Protein AF-K9EL57-F1 (afdb_monomer)

Organism: NCBI:txid742727

Sequence (120 aa):
MKTLFFILLGSLFLLHPTFMYASATANKSKSIAETSNKKPRKPASIHLLKRDRVTRSVLMVPGYIEDNKLYVCFDKPVESEYVVVTDIESGKQVYSGTFTGSVLVISLIELSESYVVEIV

Structure (mmCIF, N/CA/C/O backbone):
data_AF-K9EL57-F1
#
_entry.id   AF-K9EL57-F1
#
loop_
_atom_site.group_PDB
_atom_site.id
_atom_site.type_symbol
_atom_site.label_atom_id
_atom_site.label_alt_id
_atom_site.label_comp_id
_atom_site.label_asym_id
_atom_site.label_entity_id
_atom_site.label_seq_id
_atom_site.pdbx_PDB_ins_code
_atom_site.Cartn_x
_atom_site.Cartn_y
_atom_site.Cartn_z
_atom_site.occupancy
_atom_site.B_iso_or_equiv
_atom_site.auth_seq_id
_atom_site.auth_comp_id
_atom_site.auth_asym_id
_atom_site.auth_atom_id
_atom_site.pdbx_PDB_model_num
ATOM 1 N N . MET A 1 1 ? -50.385 64.814 -1.030 1.00 44.50 1 MET A N 1
ATOM 2 C CA . MET A 1 1 ? -50.056 63.894 -2.147 1.00 44.50 1 MET A CA 1
ATOM 3 C C . MET A 1 1 ? -48.603 63.480 -1.956 1.00 44.50 1 MET A C 1
ATOM 5 O O . MET A 1 1 ? -47.813 64.377 -1.746 1.00 44.50 1 MET A O 1
ATOM 9 N N . LYS A 1 2 ? -48.141 62.234 -1.948 1.00 46.22 2 LYS A N 1
ATOM 10 C CA . LYS A 1 2 ? -48.699 60.910 -2.218 1.00 46.22 2 LYS A CA 1
ATOM 11 C C . LYS A 1 2 ? -47.704 59.909 -1.585 1.00 46.22 2 LYS A C 1
ATOM 13 O O . LYS A 1 2 ? -46.520 59.989 -1.871 1.00 46.22 2 LYS A O 1
ATOM 18 N N . THR A 1 3 ? -48.232 59.033 -0.735 1.00 53.91 3 THR A N 1
ATOM 19 C CA . THR A 1 3 ? -47.989 57.578 -0.713 1.00 53.91 3 THR A CA 1
ATOM 20 C C . THR A 1 3 ? -46.588 57.026 -0.378 1.00 53.91 3 THR A C 1
ATOM 22 O O . THR A 1 3 ? -45.645 57.120 -1.154 1.00 53.91 3 THR A O 1
ATOM 25 N N . LEU A 1 4 ? -46.539 56.338 0.772 1.00 51.41 4 LEU A N 1
ATOM 26 C CA . LEU A 1 4 ? -45.604 55.270 1.152 1.00 51.41 4 LEU A CA 1
ATOM 27 C C . LEU A 1 4 ? -45.522 54.164 0.093 1.00 51.41 4 LEU A C 1
ATOM 29 O O . LEU A 1 4 ? -46.558 53.808 -0.451 1.00 51.41 4 LEU A O 1
ATOM 33 N N . PHE A 1 5 ? -44.364 53.509 -0.039 1.00 50.41 5 PHE A N 1
ATOM 34 C CA . PHE A 1 5 ? -44.304 52.046 -0.157 1.00 50.41 5 PHE A CA 1
ATOM 35 C C . PHE A 1 5 ? -42.966 51.516 0.384 1.00 50.41 5 PHE A C 1
ATOM 37 O O . PHE A 1 5 ? -41.902 51.781 -0.167 1.00 50.41 5 PHE A O 1
ATOM 44 N N . PHE A 1 6 ? -43.052 50.764 1.483 1.00 54.03 6 PHE A N 1
ATOM 45 C CA . PHE A 1 6 ? -42.043 49.816 1.954 1.00 54.03 6 PHE A CA 1
ATOM 46 C C . PHE A 1 6 ? -42.316 48.468 1.284 1.00 54.03 6 PHE A C 1
ATOM 48 O O . PHE A 1 6 ? -43.433 47.972 1.412 1.00 54.03 6 PHE A O 1
ATOM 55 N N . ILE A 1 7 ? -41.324 47.856 0.630 1.00 60.25 7 ILE A N 1
ATOM 56 C CA . ILE A 1 7 ? -41.323 46.422 0.278 1.00 60.25 7 ILE A CA 1
ATOM 57 C C . ILE A 1 7 ? -39.861 45.951 0.387 1.00 60.25 7 ILE A C 1
ATOM 59 O O . ILE A 1 7 ? -39.021 46.357 -0.406 1.00 60.25 7 ILE A O 1
ATOM 63 N N . LEU A 1 8 ? -39.446 45.460 1.556 1.00 52.47 8 LEU A N 1
ATOM 64 C CA . LEU A 1 8 ? -39.414 44.056 2.000 1.00 52.47 8 LEU A CA 1
ATOM 65 C C . LEU A 1 8 ? -38.351 43.205 1.270 1.00 52.47 8 LEU A C 1
ATOM 67 O O . LEU A 1 8 ? -38.521 42.814 0.119 1.00 52.47 8 LEU A O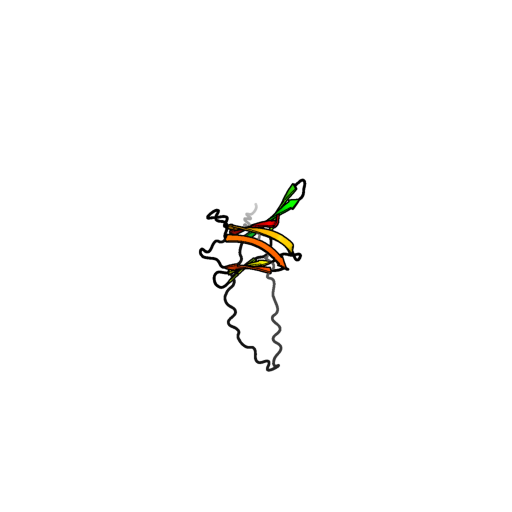 1
ATOM 71 N N . LEU A 1 9 ? -37.265 42.914 2.000 1.00 54.25 9 LEU A N 1
ATOM 72 C CA . LEU A 1 9 ? -36.235 41.916 1.695 1.00 54.25 9 LEU A CA 1
ATOM 73 C C . LEU A 1 9 ? -36.883 40.555 1.390 1.00 54.25 9 LEU A C 1
ATOM 75 O O . LEU A 1 9 ? -37.537 39.975 2.256 1.00 54.25 9 LEU A O 1
ATOM 79 N N . GLY A 1 10 ? -36.650 40.031 0.188 1.00 54.19 10 GLY A N 1
ATOM 80 C CA . GLY A 1 10 ? -37.006 38.670 -0.210 1.00 54.19 10 GLY A CA 1
ATOM 81 C C . GLY A 1 10 ? -35.746 37.855 -0.477 1.00 54.19 10 GLY A C 1
ATOM 82 O O . GLY A 1 10 ? -35.052 38.080 -1.461 1.00 54.19 10 GLY A O 1
ATOM 83 N N . SER A 1 11 ? -35.451 36.941 0.439 1.00 60.91 11 SER A N 1
ATOM 84 C CA . SER A 1 11 ? -34.344 35.982 0.461 1.00 60.91 11 SER A CA 1
ATOM 85 C C . SER A 1 11 ? -34.060 35.278 -0.873 1.00 60.91 11 SER A C 1
ATOM 87 O O . SER A 1 11 ? -34.936 34.626 -1.442 1.00 60.91 11 SER A O 1
ATOM 89 N N . LEU A 1 12 ? -32.791 35.308 -1.286 1.00 55.03 12 LEU A N 1
ATOM 90 C CA . LEU A 1 12 ? -32.208 34.434 -2.301 1.00 55.03 12 LEU A CA 1
ATOM 91 C C . LEU A 1 12 ? -32.100 33.009 -1.724 1.00 55.03 12 LEU A C 1
ATOM 93 O O . LEU A 1 12 ? -31.096 32.652 -1.109 1.00 55.03 12 LEU A O 1
ATOM 97 N N . PHE A 1 13 ? -33.158 32.206 -1.856 1.00 53.50 13 PHE A N 1
ATOM 98 C CA . PHE A 1 13 ? -33.114 30.787 -1.495 1.00 53.50 13 PHE A CA 1
ATOM 99 C C . PHE A 1 13 ? -32.389 29.996 -2.588 1.00 53.50 13 PHE A C 1
ATOM 101 O O . PHE A 1 13 ? -32.870 29.848 -3.710 1.00 53.50 13 PHE A O 1
ATOM 108 N N . LEU A 1 14 ? -31.209 29.495 -2.227 1.00 52.78 14 LEU A N 1
ATOM 109 C CA . LEU A 1 14 ? -30.400 28.552 -2.989 1.00 52.78 14 LEU A CA 1
ATOM 110 C C . LEU A 1 14 ? -31.151 27.216 -3.101 1.00 52.78 14 LEU A C 1
ATOM 112 O O . LEU A 1 14 ? -31.259 26.470 -2.127 1.00 52.78 14 LEU A O 1
ATOM 116 N N . LEU A 1 15 ? -31.666 26.906 -4.289 1.00 55.91 15 LEU A N 1
ATOM 117 C CA . LEU A 1 15 ? -32.177 25.575 -4.614 1.00 55.91 15 LEU A CA 1
ATOM 118 C C . LEU A 1 15 ? -30.990 24.605 -4.719 1.00 55.91 15 LEU A C 1
ATOM 120 O O . LEU A 1 15 ? -30.256 24.611 -5.704 1.00 55.91 15 LEU A O 1
ATOM 124 N N . HIS A 1 16 ? -30.794 23.773 -3.695 1.00 57.62 16 HIS A N 1
ATOM 125 C CA . HIS A 1 16 ? -29.968 22.570 -3.808 1.00 57.62 16 HIS A CA 1
ATOM 126 C C . HIS A 1 16 ? -30.687 21.544 -4.701 1.00 57.62 16 HIS A C 1
ATOM 128 O O . HIS A 1 16 ? -31.870 21.282 -4.469 1.00 57.62 16 HIS A O 1
ATOM 134 N N . PRO A 1 17 ? -30.010 20.902 -5.670 1.00 57.50 17 PRO A N 1
ATOM 135 C CA . PRO A 1 17 ? -30.567 19.739 -6.341 1.00 57.50 17 PRO A CA 1
ATOM 136 C C . PRO A 1 17 ? -30.493 18.530 -5.400 1.00 57.50 17 PRO A C 1
ATOM 138 O O . PRO A 1 17 ? -29.417 18.014 -5.096 1.00 57.50 17 PRO A O 1
ATOM 141 N N . THR A 1 18 ? -31.643 18.061 -4.924 1.00 58.50 18 THR A N 1
ATOM 142 C CA . THR A 1 18 ? -31.766 16.755 -4.276 1.00 58.50 18 THR A CA 1
ATOM 14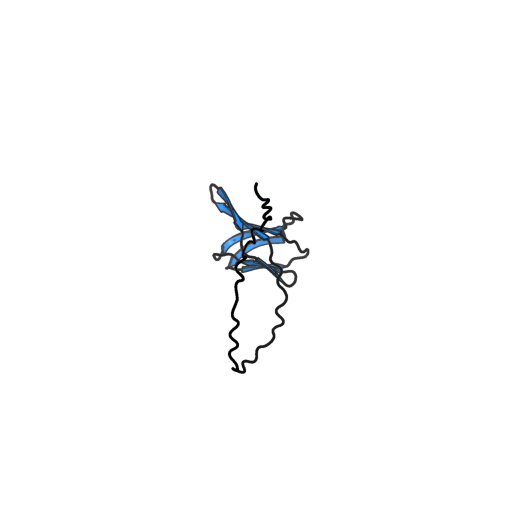3 C C . THR A 1 18 ? -31.650 15.662 -5.336 1.00 58.50 18 THR A C 1
ATOM 145 O O . THR A 1 18 ? -32.547 15.461 -6.153 1.00 58.50 18 THR A O 1
ATOM 148 N N . PHE A 1 19 ? -30.532 14.935 -5.329 1.00 55.38 19 PHE A N 1
ATOM 149 C CA . PHE A 1 19 ? -30.403 13.686 -6.074 1.00 55.38 19 PHE A CA 1
ATOM 150 C C . PHE A 1 19 ? -31.362 12.649 -5.473 1.00 55.38 19 PHE A C 1
ATOM 152 O O . PHE A 1 19 ? -31.109 12.097 -4.404 1.00 55.38 19 PHE A O 1
ATOM 159 N N . MET A 1 20 ? -32.477 12.387 -6.152 1.00 45.59 20 MET A N 1
ATOM 160 C CA . MET A 1 20 ? -33.352 11.257 -5.843 1.00 45.59 20 MET A CA 1
ATOM 161 C C . MET A 1 20 ? -32.738 9.990 -6.447 1.00 45.59 20 MET A C 1
ATOM 163 O O . MET A 1 20 ? -32.794 9.789 -7.659 1.00 45.59 20 MET A O 1
ATOM 167 N N . TYR A 1 21 ? -32.138 9.133 -5.618 1.00 49.28 21 TYR A N 1
ATOM 168 C CA . TYR A 1 21 ? -31.763 7.782 -6.036 1.00 49.28 21 TYR A CA 1
ATOM 169 C C . TYR A 1 21 ? -32.994 6.882 -5.895 1.00 49.28 21 TYR A C 1
ATOM 171 O O . TYR A 1 21 ? -33.421 6.564 -4.786 1.00 49.28 21 TYR A O 1
ATOM 179 N N . ALA A 1 22 ? -33.607 6.511 -7.018 1.00 50.16 22 ALA A N 1
ATOM 180 C CA . ALA A 1 22 ? -34.703 5.551 -7.035 1.00 50.16 22 ALA A CA 1
ATOM 181 C C . ALA A 1 22 ? -34.153 4.146 -6.733 1.00 50.16 22 ALA A C 1
ATOM 183 O O . ALA A 1 22 ? -33.395 3.590 -7.527 1.00 50.16 22 ALA A O 1
ATOM 184 N N . SER A 1 23 ? -34.529 3.555 -5.597 1.00 56.06 23 SER A N 1
ATOM 185 C CA . SER A 1 23 ? -34.298 2.133 -5.339 1.00 56.06 23 SER A CA 1
ATOM 186 C C . SER A 1 23 ? -35.424 1.315 -5.976 1.00 56.06 23 SER A C 1
ATOM 188 O O . SER A 1 23 ? -36.570 1.318 -5.529 1.00 56.06 23 SER A O 1
ATOM 190 N N . ALA A 1 24 ? -35.108 0.608 -7.060 1.00 49.19 24 ALA A N 1
ATOM 191 C C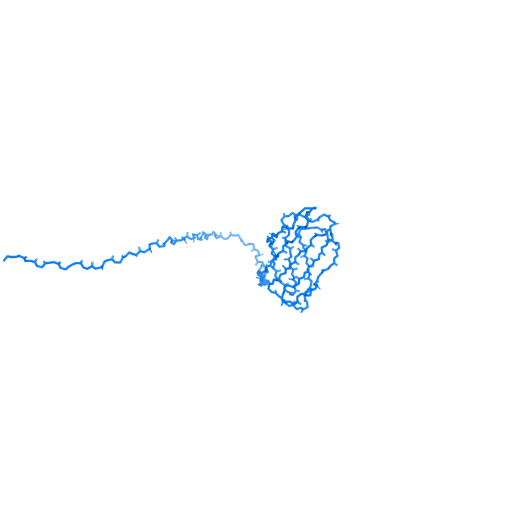A . ALA A 1 24 ? -36.011 -0.384 -7.627 1.00 49.19 24 ALA A CA 1
ATOM 192 C C . ALA A 1 24 ? -35.879 -1.698 -6.841 1.00 49.19 24 ALA A C 1
ATOM 194 O O . ALA A 1 24 ? -34.910 -2.442 -6.989 1.00 49.19 24 ALA A O 1
ATOM 195 N N . THR A 1 25 ? -36.873 -1.985 -6.002 1.00 50.97 25 THR A N 1
ATOM 196 C CA . THR A 1 25 ? -37.098 -3.313 -5.424 1.00 50.97 25 THR A CA 1
ATOM 197 C C . THR A 1 25 ? -37.622 -4.242 -6.516 1.00 50.97 25 THR A C 1
ATOM 199 O O . THR A 1 25 ? -38.760 -4.097 -6.959 1.00 50.97 25 THR A O 1
ATOM 202 N N . ALA A 1 26 ? -36.821 -5.226 -6.924 1.00 44.88 26 ALA A N 1
ATOM 203 C CA . ALA A 1 26 ? -37.295 -6.383 -7.678 1.00 44.88 26 ALA A CA 1
ATOM 204 C C . ALA A 1 26 ? -37.271 -7.620 -6.769 1.00 44.88 26 ALA A C 1
ATOM 206 O O . ALA A 1 26 ? -36.233 -8.031 -6.252 1.00 44.88 26 ALA A O 1
ATOM 207 N N . ASN A 1 27 ? -38.455 -8.185 -6.545 1.00 46.00 27 ASN A N 1
ATOM 208 C CA . ASN A 1 27 ? -38.680 -9.348 -5.700 1.00 46.00 27 ASN A CA 1
ATOM 209 C C . ASN A 1 27 ? -38.140 -10.649 -6.322 1.00 46.00 27 ASN A C 1
ATOM 211 O O . ASN A 1 27 ? -38.397 -10.947 -7.483 1.00 46.00 27 ASN A O 1
ATOM 215 N N . LYS A 1 28 ? -37.551 -11.474 -5.446 1.00 46.16 28 LYS A N 1
ATOM 216 C CA . LYS A 1 28 ? -37.443 -12.945 -5.494 1.00 46.16 28 LYS A CA 1
ATOM 217 C C . LYS A 1 28 ? -36.657 -13.577 -6.653 1.00 46.16 28 LYS A C 1
ATOM 219 O O . LYS A 1 28 ? -37.216 -14.141 -7.584 1.00 46.16 28 LYS A O 1
ATOM 224 N N . SER A 1 29 ? -35.365 -13.753 -6.400 1.00 36.66 29 SER A N 1
ATOM 225 C CA . SER A 1 29 ? -34.744 -15.074 -6.517 1.00 36.66 29 SER A CA 1
ATOM 226 C C . SER A 1 29 ? -34.155 -15.416 -5.152 1.00 36.66 29 SER A C 1
ATOM 228 O O . SER A 1 29 ? -33.428 -14.612 -4.570 1.00 36.66 29 SER A O 1
ATOM 230 N N . LYS A 1 30 ? -34.530 -16.570 -4.596 1.00 46.06 30 LYS A N 1
ATOM 231 C CA . LYS A 1 30 ? -33.995 -17.103 -3.339 1.00 46.06 30 LYS A CA 1
ATOM 232 C C . LYS A 1 30 ? -32.558 -17.567 -3.597 1.00 46.06 30 LYS A C 1
ATOM 234 O O . LYS A 1 30 ? -32.298 -18.759 -3.684 1.00 46.06 30 LYS A O 1
ATOM 239 N N . SER A 1 31 ? -31.641 -16.621 -3.763 1.00 41.56 31 SER A N 1
ATOM 240 C CA . SER A 1 31 ? -30.223 -16.881 -3.566 1.00 41.56 31 SER A CA 1
ATOM 241 C C . SER A 1 31 ? -29.985 -16.820 -2.068 1.00 41.56 31 SER A C 1
ATOM 243 O O . SER A 1 31 ? -30.441 -15.889 -1.402 1.00 41.56 31 SER A O 1
ATOM 245 N N . ILE A 1 32 ? -29.340 -17.845 -1.528 1.00 45.25 32 ILE A N 1
ATOM 246 C CA . ILE A 1 32 ? -28.826 -17.859 -0.165 1.00 45.25 32 ILE A CA 1
ATOM 247 C C . ILE A 1 32 ? -27.767 -16.756 -0.128 1.00 45.25 32 ILE A C 1
ATOM 249 O O . ILE A 1 32 ? -26.597 -16.980 -0.415 1.00 45.25 32 ILE A O 1
ATOM 253 N N . ALA A 1 33 ? -28.204 -15.524 0.122 1.00 44.50 33 ALA A N 1
ATOM 254 C CA . ALA A 1 33 ? -27.322 -14.444 0.488 1.00 44.50 33 ALA A CA 1
ATOM 255 C C . ALA A 1 33 ? -26.843 -14.805 1.886 1.00 44.50 33 ALA A C 1
ATOM 257 O O . ALA A 1 33 ? -27.499 -14.497 2.881 1.00 44.50 33 ALA A O 1
ATOM 258 N N . GLU A 1 34 ? -25.727 -15.529 1.946 1.00 44.69 34 GLU A N 1
ATOM 259 C CA . GLU A 1 34 ? -24.839 -15.442 3.086 1.00 44.69 34 GLU A CA 1
ATOM 260 C C . GLU A 1 34 ? -24.702 -13.952 3.380 1.00 44.69 34 GLU A C 1
ATOM 262 O O . GLU A 1 34 ? -24.073 -1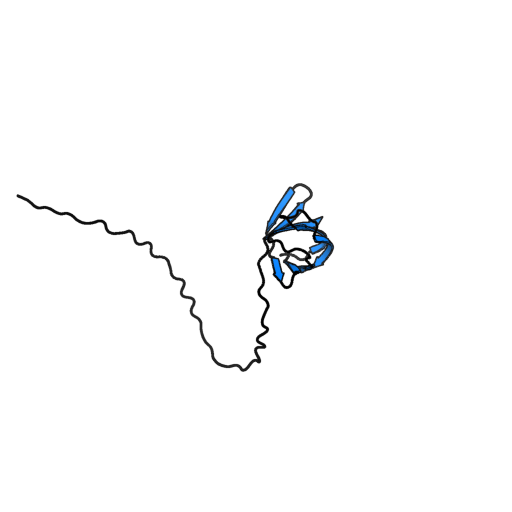3.196 2.635 1.00 44.69 34 GLU A O 1
ATOM 267 N N . THR A 1 35 ? -25.349 -13.503 4.450 1.00 47.09 35 THR A N 1
ATOM 268 C CA . THR A 1 35 ? -24.999 -12.263 5.119 1.00 47.09 35 THR A CA 1
ATOM 269 C C . THR A 1 35 ? -23.614 -12.500 5.701 1.00 47.09 35 THR A C 1
ATOM 271 O O . THR A 1 35 ? -23.442 -12.721 6.897 1.00 47.09 35 THR A O 1
ATOM 274 N N . SER A 1 36 ? -22.612 -12.538 4.821 1.00 52.91 36 SER A N 1
ATOM 275 C CA . SER A 1 36 ? -21.235 -12.267 5.161 1.00 52.91 36 SER A CA 1
ATOM 276 C C . SER A 1 36 ? -21.301 -10.903 5.825 1.00 52.91 36 SER A C 1
ATOM 278 O O . SER A 1 36 ? -21.517 -9.889 5.159 1.00 52.91 36 SER A O 1
ATOM 280 N N . ASN A 1 37 ? -21.239 -10.893 7.156 1.00 60.56 37 ASN A N 1
ATOM 281 C CA . ASN A 1 37 ? -20.970 -9.696 7.933 1.00 60.56 37 ASN A CA 1
ATOM 282 C C . ASN A 1 37 ? -19.583 -9.220 7.490 1.00 60.56 37 ASN A C 1
ATOM 284 O O . ASN A 1 37 ? -18.577 -9.555 8.112 1.00 60.56 37 ASN A O 1
ATOM 288 N N . LYS A 1 38 ? -19.514 -8.539 6.338 1.00 65.94 38 LYS A N 1
ATOM 289 C CA . LYS A 1 38 ? -18.280 -7.966 5.817 1.00 65.94 38 LYS A CA 1
ATOM 290 C C . LYS A 1 38 ? -17.814 -6.986 6.871 1.00 65.94 38 LYS A C 1
ATOM 292 O O . LYS A 1 38 ? -18.558 -6.078 7.248 1.00 65.94 38 LYS A O 1
ATOM 297 N N . LYS A 1 39 ? -16.615 -7.219 7.390 1.00 77.62 39 LYS A N 1
ATOM 298 C CA . LYS A 1 39 ? -16.061 -6.355 8.418 1.00 77.62 39 LYS A CA 1
ATOM 299 C C . LYS A 1 39 ? -15.933 -4.933 7.865 1.00 77.62 39 LYS A C 1
ATOM 301 O O . LYS A 1 39 ? -15.688 -4.756 6.667 1.00 77.62 39 LYS A O 1
ATOM 306 N N . PRO A 1 40 ? -16.145 -3.913 8.708 1.00 81.38 40 PRO A N 1
ATOM 307 C CA . PRO A 1 40 ? -16.012 -2.534 8.276 1.00 81.38 40 PRO A CA 1
ATOM 308 C C . PRO A 1 40 ? -14.568 -2.273 7.837 1.00 81.38 40 PRO A C 1
ATOM 310 O O . PRO A 1 40 ? -13.621 -2.595 8.553 1.00 81.38 40 PRO A O 1
ATOM 313 N N . ARG A 1 41 ? -14.412 -1.682 6.651 1.00 90.25 41 ARG A N 1
ATOM 314 C CA . ARG A 1 41 ? -13.121 -1.253 6.103 1.00 90.25 41 ARG A CA 1
ATOM 315 C C . ARG A 1 41 ? -12.932 0.228 6.382 1.00 90.25 41 ARG A C 1
ATOM 317 O O . ARG A 1 41 ? -13.823 1.017 6.067 1.00 90.25 41 ARG A O 1
ATOM 324 N N . LYS A 1 42 ? -11.779 0.609 6.933 1.00 89.62 42 LYS A N 1
ATOM 325 C CA . LYS A 1 42 ? -11.409 2.021 7.101 1.00 89.62 42 LYS A CA 1
ATOM 326 C C . LYS A 1 42 ? -10.562 2.454 5.899 1.00 89.62 42 LYS A C 1
ATOM 328 O O . LYS A 1 42 ? -9.577 1.774 5.623 1.00 89.62 42 LYS A O 1
ATOM 333 N N . PRO A 1 43 ? -10.907 3.528 5.168 1.00 89.56 43 PRO A N 1
ATOM 334 C CA . PRO A 1 43 ? -10.036 4.037 4.111 1.00 89.56 43 PRO A CA 1
ATOM 335 C C . PRO A 1 43 ? -8.690 4.480 4.701 1.00 89.56 43 PRO A C 1
ATOM 337 O O . PRO A 1 43 ? -8.655 5.024 5.804 1.00 89.56 43 PRO A O 1
ATOM 340 N N . ALA A 1 44 ? -7.602 4.242 3.970 1.00 87.56 44 ALA A N 1
ATOM 341 C CA . ALA A 1 44 ? -6.259 4.690 4.333 1.00 87.56 44 ALA A CA 1
ATOM 342 C C . ALA A 1 44 ? -5.745 5.679 3.284 1.00 87.56 44 ALA A C 1
ATOM 344 O O . ALA A 1 44 ? -5.928 5.457 2.084 1.00 87.56 44 ALA A O 1
ATOM 345 N N . SER A 1 45 ? -5.098 6.760 3.723 1.00 90.06 45 SER A N 1
ATOM 346 C CA . SER A 1 45 ? -4.431 7.683 2.803 1.00 90.06 45 SER A CA 1
ATOM 347 C C . SER A 1 45 ? -3.082 7.098 2.406 1.00 90.06 45 SER A C 1
ATOM 349 O O . SER A 1 45 ? -2.212 6.919 3.257 1.00 90.06 45 SER A O 1
ATOM 351 N N . ILE A 1 46 ? -2.893 6.773 1.127 1.00 91.62 46 ILE A N 1
ATOM 352 C CA . ILE A 1 46 ? -1.646 6.170 0.656 1.00 91.62 46 ILE A CA 1
ATOM 353 C C . ILE A 1 46 ? -1.008 7.041 -0.414 1.00 91.62 46 ILE A C 1
ATOM 355 O O . ILE A 1 46 ? -1.561 7.238 -1.497 1.00 91.62 46 ILE A O 1
ATOM 359 N N . HIS A 1 47 ? 0.191 7.524 -0.108 1.00 89.38 47 HIS A N 1
ATOM 360 C CA . HIS A 1 47 ? 1.014 8.316 -1.008 1.00 89.38 47 HIS A CA 1
ATOM 361 C C . HIS A 1 47 ? 2.029 7.406 -1.698 1.00 89.38 47 HIS A C 1
ATOM 363 O O . HIS A 1 47 ? 3.018 6.996 -1.094 1.00 89.38 47 HIS A O 1
ATOM 369 N N . LEU A 1 48 ? 1.796 7.095 -2.969 1.00 87.75 48 LEU A N 1
ATOM 370 C CA . LEU A 1 48 ? 2.741 6.384 -3.815 1.00 87.75 48 LEU A CA 1
ATOM 371 C C . LEU A 1 48 ? 3.799 7.349 -4.348 1.00 87.75 48 LEU A C 1
ATOM 373 O O . LEU A 1 48 ? 3.509 8.306 -5.068 1.00 87.75 48 LEU A O 1
ATOM 377 N N . LEU A 1 49 ? 5.043 7.047 -4.025 1.00 86.75 49 LEU A N 1
ATOM 378 C CA . LEU A 1 49 ? 6.231 7.675 -4.552 1.00 86.75 49 LEU A CA 1
ATOM 379 C C . LEU A 1 49 ? 6.778 6.800 -5.664 1.00 86.75 49 LEU A C 1
ATOM 381 O O . LEU A 1 49 ? 7.380 5.754 -5.418 1.00 86.75 49 LEU A O 1
ATOM 385 N N . LYS A 1 50 ? 6.593 7.262 -6.896 1.00 77.06 50 LYS A N 1
ATOM 386 C CA . LYS A 1 50 ? 7.269 6.668 -8.040 1.00 77.06 50 LYS A CA 1
ATOM 387 C C . LYS A 1 50 ? 8.524 7.479 -8.321 1.00 77.06 50 LYS A C 1
ATOM 389 O O . LYS A 1 50 ? 8.433 8.663 -8.671 1.00 77.06 50 LYS A O 1
ATOM 394 N N . ARG A 1 51 ? 9.690 6.859 -8.130 1.00 69.19 51 ARG A N 1
ATOM 395 C CA . ARG A 1 51 ? 10.961 7.426 -8.577 1.00 69.19 51 ARG A CA 1
ATOM 396 C C . ARG A 1 51 ? 11.108 7.091 -10.057 1.00 69.19 51 ARG A C 1
ATOM 398 O O . ARG A 1 51 ? 11.323 5.941 -10.411 1.00 69.19 51 ARG A O 1
ATOM 405 N N . ASP A 1 52 ? 10.981 8.095 -10.915 1.00 66.00 52 ASP A N 1
ATOM 406 C CA . ASP A 1 52 ? 11.500 7.994 -12.276 1.00 66.00 52 ASP A CA 1
ATOM 407 C C . ASP A 1 52 ? 12.917 8.587 -12.311 1.00 66.00 52 ASP A C 1
ATOM 409 O O . ASP A 1 52 ? 13.301 9.326 -11.399 1.00 66.00 52 ASP A O 1
ATOM 413 N N . ARG A 1 53 ? 13.714 8.292 -13.346 1.00 58.16 53 ARG A N 1
ATOM 414 C CA . ARG A 1 53 ? 15.148 8.676 -13.411 1.00 58.16 53 ARG A CA 1
ATOM 415 C C . ARG A 1 53 ? 15.423 10.183 -13.232 1.00 58.16 53 ARG A C 1
ATOM 417 O O . ARG A 1 53 ? 16.570 10.560 -13.011 1.00 58.16 53 ARG A O 1
ATOM 424 N N . VAL A 1 54 ? 14.397 11.032 -13.342 1.00 58.47 54 VAL A N 1
ATOM 425 C CA . VAL A 1 54 ? 14.495 12.503 -13.316 1.00 58.47 54 VAL A CA 1
ATOM 426 C C . VAL A 1 54 ? 13.518 13.160 -12.323 1.00 58.47 54 VAL A C 1
ATOM 428 O O . VAL A 1 54 ? 13.787 14.261 -11.848 1.00 58.47 54 VAL A O 1
ATOM 431 N N . THR A 1 55 ? 12.402 12.516 -11.961 1.00 57.69 55 THR A N 1
ATOM 432 C CA . THR A 1 55 ? 11.319 13.138 -11.177 1.00 57.69 55 THR A CA 1
ATOM 433 C C . THR A 1 55 ? 10.745 12.194 -10.120 1.00 57.69 55 THR A C 1
ATOM 435 O O . THR A 1 55 ? 10.511 11.011 -10.363 1.00 57.69 55 THR A O 1
ATOM 438 N N . ARG A 1 56 ? 10.476 12.738 -8.924 1.00 64.19 56 ARG A N 1
ATOM 439 C CA . ARG A 1 56 ? 9.681 12.078 -7.877 1.00 64.19 56 ARG A CA 1
ATOM 440 C C . ARG A 1 56 ? 8.252 12.590 -7.995 1.00 64.19 56 ARG A C 1
ATOM 442 O O . ARG A 1 56 ? 7.999 13.760 -7.723 1.00 64.19 56 ARG A O 1
ATOM 449 N N . SER A 1 57 ? 7.339 11.728 -8.427 1.00 69.31 57 SER A N 1
ATOM 450 C CA . SER A 1 57 ? 5.908 12.045 -8.446 1.00 69.31 57 SER A CA 1
ATOM 451 C C . SER A 1 57 ? 5.228 11.443 -7.221 1.00 69.31 57 SER A C 1
ATOM 453 O O . SER A 1 57 ? 5.598 10.354 -6.776 1.00 69.31 57 SER A O 1
ATOM 455 N N . VAL A 1 58 ? 4.266 12.179 -6.662 1.00 78.38 58 VAL A N 1
ATOM 456 C CA . VAL A 1 58 ? 3.396 11.701 -5.584 1.00 78.38 58 VAL A CA 1
ATOM 457 C C . VAL A 1 58 ? 2.031 11.434 -6.198 1.00 78.38 58 VAL A C 1
ATOM 459 O O . VAL A 1 58 ? 1.386 12.354 -6.698 1.00 78.38 58 VAL A O 1
ATOM 462 N N . LEU A 1 59 ? 1.606 10.177 -6.176 1.00 84.00 59 LEU A N 1
ATOM 463 C CA . LEU A 1 59 ? 0.289 9.740 -6.624 1.00 84.00 59 LEU A CA 1
ATOM 464 C C . LEU A 1 59 ? -0.471 9.198 -5.416 1.00 84.00 59 LEU A C 1
ATOM 466 O O . LEU A 1 59 ? 0.110 8.500 -4.593 1.00 84.00 59 LEU A O 1
ATOM 470 N N . MET A 1 60 ? -1.759 9.505 -5.287 1.00 87.12 60 MET A N 1
ATOM 471 C CA . MET A 1 60 ? -2.588 8.801 -4.309 1.00 87.12 60 MET A CA 1
ATOM 472 C C . MET A 1 60 ? -3.020 7.466 -4.898 1.00 87.12 60 MET A C 1
ATOM 474 O O . MET A 1 60 ? -3.540 7.436 -6.012 1.00 87.12 60 MET A O 1
ATOM 478 N N . VAL A 1 61 ? -2.823 6.386 -4.146 1.00 89.38 61 VAL A N 1
ATOM 479 C CA . VAL A 1 61 ? -3.316 5.056 -4.519 1.00 89.38 61 VAL A CA 1
ATOM 480 C C . VAL A 1 61 ? -4.415 4.607 -3.560 1.00 89.38 61 VAL A C 1
ATOM 482 O O . VAL A 1 61 ? -4.368 4.941 -2.373 1.00 89.38 61 VAL A O 1
ATOM 485 N N . PRO A 1 62 ? -5.428 3.874 -4.048 1.00 91.25 62 PRO A N 1
ATOM 486 C CA . PRO A 1 62 ? -6.485 3.373 -3.190 1.00 91.25 62 PRO A CA 1
ATOM 487 C C . PRO A 1 62 ? -5.937 2.381 -2.159 1.00 91.25 62 PRO A C 1
ATOM 489 O O . PRO A 1 62 ? -5.094 1.535 -2.453 1.00 91.25 62 PRO A O 1
ATOM 492 N N . GLY A 1 63 ? -6.469 2.442 -0.943 1.00 93.44 63 GLY A N 1
ATOM 493 C CA . GLY A 1 63 ? -6.158 1.467 0.088 1.00 93.44 63 GLY A CA 1
ATOM 494 C C . GLY A 1 63 ? -7.077 1.556 1.292 1.00 93.44 63 GLY A C 1
ATOM 495 O O . GLY A 1 63 ? -7.827 2.519 1.473 1.00 93.44 63 GLY A O 1
ATOM 496 N N . TYR A 1 64 ? -7.060 0.503 2.097 1.00 94.75 64 TYR A N 1
ATOM 497 C CA . TYR A 1 64 ? -7.901 0.397 3.281 1.00 94.75 64 TYR A CA 1
ATOM 498 C C . TYR A 1 64 ? -7.258 -0.481 4.348 1.00 94.75 64 TYR A C 1
ATOM 500 O O . TYR A 1 64 ? -6.370 -1.284 4.069 1.00 94.75 64 TYR A O 1
ATOM 508 N N . ILE A 1 65 ? -7.748 -0.336 5.573 1.00 95.12 65 ILE A N 1
ATOM 509 C CA . ILE A 1 65 ? -7.401 -1.177 6.710 1.00 95.12 65 ILE A CA 1
ATOM 510 C C . ILE A 1 65 ? -8.587 -2.084 7.038 1.00 95.12 65 ILE A C 1
ATOM 512 O O . ILE A 1 65 ? -9.724 -1.622 7.172 1.00 95.12 65 ILE A O 1
ATOM 516 N N . GLU A 1 66 ? -8.304 -3.376 7.181 1.00 94.50 66 GLU A N 1
ATOM 517 C CA . GLU A 1 66 ? -9.239 -4.408 7.639 1.00 94.50 66 GLU A CA 1
ATOM 518 C C . GLU A 1 66 ? -8.461 -5.419 8.496 1.00 94.50 66 GLU A C 1
ATOM 520 O O . GLU A 1 66 ? -7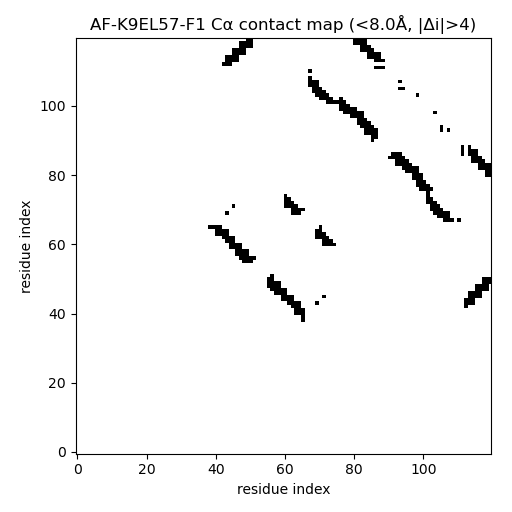.431 -5.925 8.059 1.00 94.50 66 GLU A O 1
ATOM 525 N N . ASP A 1 67 ? -8.922 -5.704 9.719 1.00 92.69 67 ASP A N 1
ATOM 526 C CA . ASP A 1 67 ? -8.295 -6.673 10.641 1.00 92.69 67 ASP A CA 1
ATOM 527 C C . ASP A 1 67 ? -6.785 -6.472 10.869 1.00 92.69 67 ASP A C 1
ATOM 529 O O . ASP A 1 67 ? -5.991 -7.404 10.720 1.00 92.69 67 ASP A O 1
ATOM 533 N N . ASN A 1 68 ? -6.375 -5.248 11.206 1.00 94.06 68 ASN A N 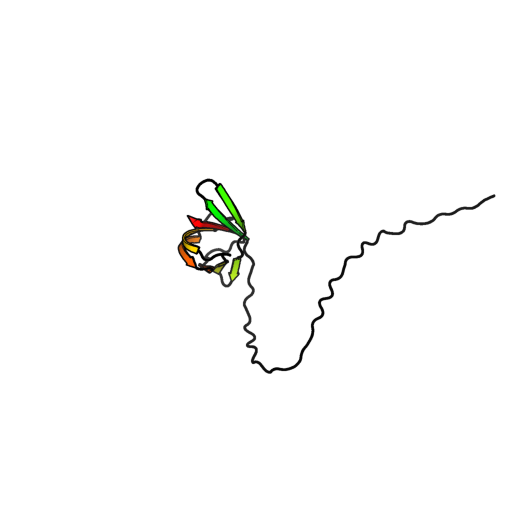1
ATOM 534 C CA . ASN A 1 68 ? -4.966 -4.879 11.386 1.00 94.06 68 ASN A CA 1
ATOM 535 C C . ASN A 1 68 ? -4.094 -5.184 10.162 1.00 94.06 68 ASN A C 1
ATOM 537 O O . ASN A 1 68 ? -2.892 -5.399 10.287 1.00 94.06 68 ASN A O 1
ATOM 541 N N . LYS A 1 69 ? -4.682 -5.208 8.967 1.00 96.06 69 LYS A N 1
ATOM 542 C CA . LYS A 1 69 ? -3.940 -5.325 7.718 1.00 96.06 69 LYS A CA 1
ATOM 543 C C . LYS A 1 69 ? -4.184 -4.102 6.865 1.00 96.06 69 LYS A C 1
ATOM 545 O O . LYS A 1 69 ? -5.331 -3.707 6.672 1.00 96.06 69 LYS A O 1
ATOM 550 N N . LEU A 1 70 ? -3.103 -3.538 6.346 1.00 96.75 70 LEU A N 1
ATOM 551 C CA . LEU A 1 70 ? -3.144 -2.537 5.294 1.00 96.75 70 LEU A CA 1
ATOM 552 C C . LEU A 1 70 ? -3.233 -3.245 3.945 1.00 96.75 70 LEU A C 1
ATOM 554 O O . LEU A 1 70 ? -2.398 -4.095 3.638 1.00 96.75 70 LEU A O 1
ATOM 558 N N . TYR A 1 71 ? -4.220 -2.863 3.147 1.00 96.81 71 TYR A N 1
ATOM 559 C CA . TYR A 1 71 ? -4.377 -3.267 1.758 1.00 96.81 71 TYR A CA 1
ATOM 560 C C . TYR A 1 71 ? -4.031 -2.071 0.879 1.00 96.81 71 TYR A C 1
ATOM 562 O O . TYR A 1 71 ? -4.747 -1.069 0.890 1.00 96.81 71 TYR A O 1
ATOM 570 N N . VAL A 1 72 ? -2.938 -2.179 0.128 1.00 96.31 72 VAL A N 1
ATOM 571 C CA . VAL A 1 72 ? -2.520 -1.191 -0.872 1.00 96.31 72 VAL A CA 1
ATOM 572 C C . VAL A 1 72 ? -2.943 -1.700 -2.242 1.00 96.31 72 VAL A C 1
ATOM 574 O O . VAL A 1 72 ? -2.475 -2.754 -2.671 1.00 96.31 72 VAL A O 1
ATOM 577 N N . CYS A 1 73 ? -3.824 -0.975 -2.923 1.00 94.88 73 CYS A N 1
ATOM 578 C CA . CYS A 1 73 ? -4.339 -1.347 -4.234 1.00 94.88 73 CYS A CA 1
ATOM 579 C C . CYS A 1 73 ? -3.640 -0.511 -5.311 1.00 94.88 73 CYS A C 1
ATOM 581 O O . CYS A 1 73 ? -3.822 0.701 -5.381 1.00 94.88 73 CYS A O 1
ATOM 583 N N . PHE A 1 74 ? -2.848 -1.157 -6.162 1.00 91.75 74 PHE A N 1
ATOM 584 C CA . PHE A 1 74 ? -2.165 -0.499 -7.270 1.00 91.75 74 PHE A CA 1
ATOM 585 C C . PHE A 1 74 ? -3.042 -0.506 -8.525 1.00 91.75 74 PHE A C 1
ATOM 587 O O . PHE A 1 74 ? -3.566 -1.551 -8.914 1.00 91.75 74 PHE A O 1
ATOM 594 N N . ASP A 1 75 ? -3.152 0.644 -9.195 1.00 89.06 75 ASP A N 1
ATOM 595 C CA . ASP A 1 75 ? -3.926 0.782 -10.440 1.00 89.06 75 ASP A CA 1
ATOM 596 C C . ASP A 1 75 ? -3.390 -0.109 -11.570 1.00 89.06 75 ASP A C 1
ATOM 598 O O . ASP A 1 75 ? -4.141 -0.583 -12.424 1.00 89.06 75 ASP A O 1
ATOM 602 N N . LYS A 1 76 ? -2.073 -0.338 -11.577 1.00 90.56 76 LYS A N 1
ATOM 603 C CA . LYS A 1 76 ? -1.389 -1.292 -12.451 1.00 90.56 76 LYS A CA 1
ATOM 604 C C . LYS A 1 76 ? -0.636 -2.301 -11.585 1.00 90.56 76 LYS A C 1
ATOM 606 O O . LYS A 1 76 ? -0.080 -1.888 -10.568 1.00 90.56 76 LYS A O 1
ATOM 611 N N . PRO A 1 77 ? -0.597 -3.591 -11.964 1.00 92.88 77 PRO A N 1
ATOM 612 C CA . PRO A 1 77 ? 0.214 -4.571 -11.255 1.00 92.88 77 PRO A CA 1
ATOM 613 C C . PRO A 1 77 ? 1.676 -4.120 -11.162 1.00 92.88 77 PRO A C 1
ATOM 615 O O . PRO A 1 77 ? 2.233 -3.624 -12.138 1.00 92.88 77 PRO A O 1
ATOM 618 N N . VAL A 1 78 ? 2.278 -4.308 -9.991 1.00 92.62 78 VAL A N 1
ATOM 619 C CA . VAL A 1 78 ? 3.715 -4.125 -9.763 1.00 92.62 78 VAL A CA 1
ATOM 620 C C . VAL A 1 78 ? 4.451 -5.355 -10.296 1.00 92.62 78 VAL A C 1
ATOM 622 O O . VAL A 1 78 ? 4.038 -6.485 -10.016 1.00 92.62 78 VAL A O 1
ATOM 625 N N . GLU A 1 79 ? 5.529 -5.147 -11.053 1.00 94.19 79 GLU A N 1
ATOM 626 C CA . GLU A 1 79 ? 6.274 -6.204 -11.751 1.00 94.19 79 GLU A CA 1
ATOM 627 C C . GLU A 1 79 ? 7.637 -6.466 -11.095 1.00 94.19 79 GLU A C 1
ATOM 629 O O . GLU A 1 79 ? 8.663 -5.964 -11.538 1.00 94.19 79 GLU A O 1
ATOM 634 N N . SER A 1 80 ? 7.660 -7.298 -10.047 1.00 94.00 80 SER A N 1
ATOM 635 C CA . SER A 1 80 ? 8.894 -7.707 -9.352 1.00 94.00 80 SER A CA 1
ATOM 636 C C . SER A 1 80 ? 9.785 -6.532 -8.915 1.00 94.00 80 SER A C 1
ATOM 638 O O . SER A 1 80 ? 11.011 -6.587 -9.032 1.00 94.00 80 SER A O 1
ATOM 640 N N . GLU A 1 81 ? 9.172 -5.482 -8.374 1.00 92.81 81 GLU A N 1
ATOM 641 C CA . GLU A 1 81 ? 9.871 -4.283 -7.904 1.00 92.81 81 GLU A CA 1
ATOM 642 C C . GLU A 1 81 ? 10.075 -4.334 -6.386 1.00 92.81 81 GLU A C 1
ATOM 644 O O . GLU A 1 81 ? 9.353 -5.028 -5.658 1.00 92.81 81 GLU A O 1
ATOM 649 N N . TYR A 1 82 ? 11.081 -3.607 -5.897 1.00 94.19 82 TYR A N 1
ATOM 650 C CA . TYR A 1 82 ? 11.322 -3.488 -4.465 1.00 94.19 82 TYR A CA 1
ATOM 651 C C . TYR A 1 82 ? 10.418 -2.397 -3.888 1.00 94.19 82 TYR A C 1
ATOM 653 O O . TYR A 1 82 ? 10.472 -1.245 -4.311 1.00 94.19 82 TYR A O 1
ATOM 661 N N . VAL A 1 83 ? 9.574 -2.759 -2.923 1.00 95.19 83 VAL A N 1
ATOM 662 C CA . VAL A 1 83 ? 8.574 -1.867 -2.335 1.00 95.19 83 VAL A CA 1
ATOM 663 C C . VAL A 1 83 ? 8.898 -1.620 -0.870 1.00 95.19 83 VAL A C 1
ATOM 665 O O . VAL A 1 83 ? 9.132 -2.553 -0.100 1.00 95.19 83 VAL A O 1
ATOM 668 N N . VAL A 1 84 ? 8.859 -0.354 -0.471 1.00 96.12 84 VAL A N 1
ATOM 669 C CA . VAL A 1 84 ? 8.989 0.089 0.918 1.00 96.12 84 VAL A CA 1
ATOM 670 C C . VAL A 1 84 ? 7.703 0.786 1.326 1.00 96.12 84 VAL A C 1
ATOM 672 O O . VAL A 1 84 ? 7.200 1.633 0.592 1.00 96.12 84 VAL A O 1
ATOM 675 N N . VAL A 1 85 ? 7.162 0.440 2.494 1.00 96.12 85 VAL A N 1
ATOM 676 C CA . VAL A 1 85 ? 5.997 1.130 3.060 1.00 96.12 85 VAL A CA 1
ATOM 677 C C . VAL A 1 85 ? 6.343 1.678 4.431 1.00 96.12 85 VAL A C 1
ATOM 679 O O . VAL A 1 85 ? 6.815 0.945 5.304 1.00 96.12 85 VAL A O 1
ATOM 682 N N . THR A 1 86 ? 6.072 2.964 4.613 1.00 96.50 86 THR A N 1
ATOM 683 C CA . THR A 1 86 ? 6.393 3.731 5.814 1.00 96.50 86 THR A CA 1
ATOM 684 C C . THR A 1 86 ? 5.123 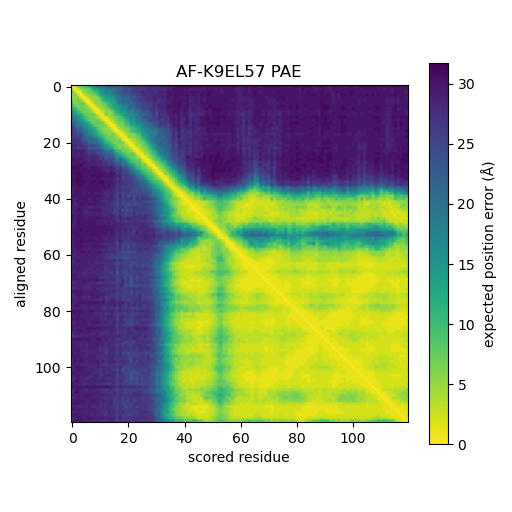4.366 6.358 1.00 96.50 86 THR A C 1
ATOM 686 O O . THR A 1 86 ? 4.369 4.993 5.615 1.00 96.50 86 THR A O 1
ATOM 689 N N . ASP A 1 87 ? 4.877 4.203 7.651 1.00 95.06 87 ASP A N 1
ATOM 690 C CA . ASP A 1 87 ? 3.855 4.960 8.370 1.00 95.06 87 ASP A CA 1
ATOM 691 C C . ASP A 1 87 ? 4.286 6.431 8.471 1.00 95.06 87 ASP A C 1
ATOM 693 O O . ASP A 1 87 ? 5.401 6.727 8.901 1.00 95.06 87 ASP A O 1
ATOM 697 N N . ILE A 1 88 ? 3.412 7.352 8.058 1.00 92.88 88 ILE A N 1
ATOM 698 C CA . ILE A 1 88 ? 3.706 8.790 8.061 1.00 92.88 88 ILE A CA 1
ATOM 699 C C . ILE A 1 88 ? 3.772 9.348 9.482 1.00 92.88 88 ILE A C 1
ATOM 701 O O . ILE A 1 88 ? 4.615 10.199 9.756 1.00 92.88 88 ILE A O 1
ATOM 705 N N . GLU A 1 89 ? 2.897 8.889 10.375 1.00 91.88 89 GLU A N 1
ATOM 706 C CA . GLU A 1 89 ? 2.771 9.451 11.721 1.00 91.88 89 GLU A CA 1
ATOM 707 C C . GLU A 1 89 ? 3.972 9.075 12.589 1.00 91.88 89 GLU A C 1
ATOM 709 O O . GLU A 1 89 ? 4.577 9.933 13.231 1.00 91.88 89 GLU A O 1
ATOM 714 N N . SER A 1 90 ? 4.348 7.794 12.581 1.00 92.69 90 SER A N 1
ATOM 715 C CA . SER A 1 90 ? 5.480 7.301 13.373 1.00 92.69 90 SER A CA 1
ATOM 716 C C . SER A 1 90 ? 6.827 7.371 12.647 1.00 92.69 90 SER A C 1
ATOM 718 O O . SER A 1 90 ? 7.873 7.236 13.284 1.00 92.69 90 SER A O 1
ATOM 720 N N . GLY A 1 91 ? 6.826 7.522 11.319 1.00 93.62 91 GLY A N 1
ATOM 721 C CA . GLY A 1 91 ? 8.019 7.401 10.478 1.00 93.62 91 GLY A CA 1
ATOM 722 C C . GLY A 1 91 ? 8.581 5.975 10.391 1.00 93.62 91 GLY A C 1
ATOM 723 O O . GLY A 1 91 ? 9.650 5.774 9.812 1.00 93.62 91 GLY A O 1
ATOM 724 N N . LYS A 1 92 ? 7.906 4.973 10.974 1.00 95.19 92 LYS A N 1
ATOM 725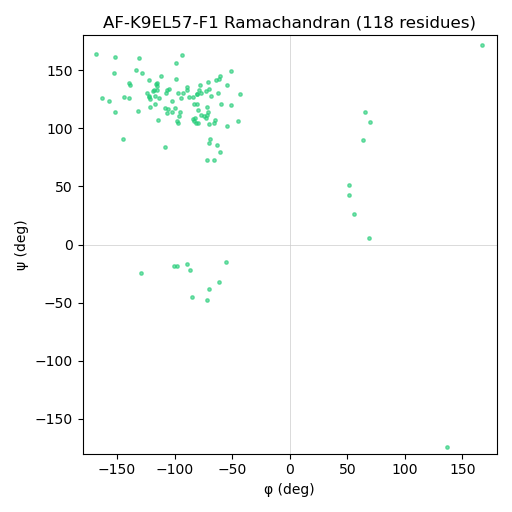 C CA . LYS A 1 92 ? 8.383 3.586 10.997 1.00 95.19 92 LYS A CA 1
ATOM 726 C C . LYS A 1 92 ? 8.133 2.899 9.659 1.00 95.19 92 LYS A C 1
ATOM 728 O O . LYS A 1 92 ? 7.046 2.972 9.087 1.00 95.19 92 LYS A O 1
ATOM 733 N N . GLN A 1 93 ? 9.124 2.142 9.204 1.00 96.12 93 GLN A N 1
ATOM 734 C CA . GLN A 1 93 ? 8.954 1.225 8.084 1.00 96.12 93 GLN A CA 1
ATOM 735 C C . GLN A 1 93 ? 8.109 0.024 8.527 1.00 96.12 93 GLN A C 1
ATOM 737 O O . GLN A 1 93 ? 8.519 -0.738 9.402 1.00 96.12 93 GLN A O 1
ATOM 742 N N . VAL A 1 94 ? 6.947 -0.156 7.905 1.00 97.00 94 VAL A N 1
ATOM 743 C CA . VAL A 1 94 ? 6.017 -1.262 8.191 1.00 97.00 94 VAL A CA 1
ATOM 744 C C . VAL A 1 94 ? 6.167 -2.423 7.206 1.00 97.00 94 VAL A C 1
ATOM 746 O O . VAL A 1 94 ? 5.748 -3.538 7.503 1.00 97.00 94 VAL A O 1
ATOM 749 N N . TYR A 1 95 ? 6.790 -2.187 6.047 1.00 97.38 95 TYR A N 1
ATOM 750 C CA . TYR A 1 95 ? 7.102 -3.222 5.061 1.00 97.38 95 TYR A CA 1
ATOM 751 C C . TYR A 1 95 ? 8.330 -2.855 4.223 1.00 97.38 95 TYR A C 1
ATOM 753 O O . TYR A 1 95 ? 8.564 -1.682 3.932 1.00 97.38 95 TYR A O 1
ATOM 761 N N . SER A 1 96 ? 9.096 -3.867 3.813 1.00 96.94 96 SER A N 1
ATOM 762 C CA . SER A 1 96 ? 10.196 -3.737 2.855 1.00 96.94 96 SER A CA 1
ATOM 763 C C . SER A 1 96 ? 10.460 -5.082 2.191 1.00 96.94 96 SER A C 1
ATOM 765 O O . SER A 1 96 ? 10.689 -6.073 2.888 1.00 96.94 96 SER A O 1
ATOM 767 N N . GLY A 1 97 ? 10.396 -5.136 0.864 1.00 96.62 97 GLY A N 1
ATOM 768 C CA . GLY A 1 97 ? 10.655 -6.365 0.122 1.00 96.62 97 GLY A CA 1
ATOM 769 C C . GLY A 1 97 ? 10.234 -6.300 -1.340 1.00 96.62 97 GLY A C 1
ATOM 770 O O . GLY A 1 97 ? 9.582 -5.355 -1.780 1.00 96.62 97 GLY A O 1
ATOM 771 N N . THR A 1 98 ? 10.609 -7.328 -2.099 1.00 96.69 98 THR A N 1
ATOM 772 C CA . THR A 1 98 ? 10.165 -7.491 -3.487 1.00 96.69 98 THR A CA 1
ATOM 773 C C . THR A 1 98 ? 8.701 -7.912 -3.530 1.00 96.69 98 THR A C 1
ATOM 775 O O . THR A 1 98 ? 8.299 -8.858 -2.848 1.00 96.69 98 THR A O 1
ATOM 778 N N . PHE A 1 99 ? 7.914 -7.238 -4.366 1.00 96.25 99 PHE A N 1
ATOM 779 C CA . PHE A 1 99 ? 6.492 -7.508 -4.538 1.00 96.25 99 PHE A CA 1
ATOM 780 C C . PHE A 1 99 ? 6.129 -7.691 -6.015 1.00 96.25 99 PHE A C 1
ATOM 782 O O . PHE A 1 99 ? 6.723 -7.103 -6.915 1.00 96.25 99 PHE A O 1
ATOM 789 N N . THR A 1 100 ? 5.138 -8.542 -6.274 1.00 96.62 100 THR A N 1
ATOM 790 C CA . THR A 1 100 ? 4.523 -8.709 -7.593 1.00 96.62 100 THR A CA 1
ATOM 791 C C . THR A 1 100 ? 3.022 -8.874 -7.417 1.00 96.62 100 THR A C 1
ATOM 793 O O . THR A 1 100 ? 2.583 -9.749 -6.670 1.00 96.62 100 THR A O 1
ATOM 796 N N . GLY A 1 101 ? 2.235 -8.050 -8.108 1.00 96.56 101 GLY A N 1
ATOM 797 C CA . GLY A 1 101 ? 0.774 -8.120 -8.079 1.00 96.56 101 GLY A CA 1
ATOM 798 C C . GLY A 1 101 ? 0.086 -6.762 -7.964 1.00 96.56 101 GLY A C 1
ATOM 799 O O . GLY A 1 101 ? 0.714 -5.710 -8.030 1.00 96.56 101 GLY A O 1
ATOM 800 N N . SER A 1 102 ? -1.238 -6.790 -7.811 1.00 95.94 102 SER A N 1
ATOM 801 C CA . SER A 1 102 ? -2.079 -5.579 -7.768 1.00 95.94 102 SER A CA 1
ATOM 802 C C . SER A 1 102 ? -2.484 -5.155 -6.359 1.00 95.94 102 SER A C 1
ATOM 804 O O . SER A 1 102 ? -2.900 -4.017 -6.168 1.00 95.94 102 SER A O 1
ATOM 806 N N . VAL A 1 103 ? -2.400 -6.055 -5.375 1.00 97.06 103 VAL A N 1
ATOM 807 C CA . VAL A 1 103 ? -2.773 -5.764 -3.986 1.00 97.06 103 VAL A CA 1
ATOM 808 C C . VAL A 1 103 ? -1.677 -6.248 -3.052 1.00 97.06 103 VAL A C 1
ATOM 810 O O . VAL A 1 103 ? -1.436 -7.450 -2.950 1.00 97.06 103 VAL A O 1
ATOM 813 N N . LEU A 1 104 ? -1.028 -5.311 -2.367 1.00 97.38 104 LEU A N 1
ATOM 814 C CA . LEU A 1 104 ? -0.067 -5.608 -1.310 1.00 97.38 104 LEU A CA 1
ATOM 815 C C . LEU A 1 104 ? -0.794 -5.612 0.036 1.00 97.38 104 LEU A C 1
ATOM 817 O O . LEU A 1 104 ? -1.527 -4.676 0.353 1.00 97.38 104 LEU A O 1
ATOM 821 N N . VAL A 1 105 ? -0.587 -6.670 0.822 1.00 97.56 105 VAL A N 1
ATOM 822 C CA . VAL A 1 105 ? -1.209 -6.849 2.139 1.00 97.56 105 VAL A CA 1
ATOM 823 C C . VAL A 1 105 ? -0.127 -6.871 3.209 1.00 97.56 105 VAL A C 1
ATOM 825 O O . VAL A 1 105 ? 0.758 -7.724 3.178 1.00 97.56 105 VAL A O 1
ATOM 828 N N . ILE A 1 106 ? -0.208 -5.950 4.167 1.00 97.50 106 ILE A N 1
ATOM 829 C CA . ILE A 1 106 ? 0.794 -5.774 5.225 1.00 97.50 106 ILE A CA 1
ATOM 830 C C . ILE A 1 106 ? 0.104 -5.926 6.572 1.00 97.50 106 ILE A C 1
ATOM 832 O O . ILE A 1 106 ? -0.882 -5.245 6.834 1.00 97.50 106 ILE A O 1
ATOM 836 N N . SER A 1 107 ? 0.619 -6.802 7.436 1.00 96.50 107 SER A N 1
ATOM 837 C CA . SER A 1 107 ? 0.135 -6.893 8.819 1.00 96.50 107 SER A CA 1
ATOM 838 C C . SER A 1 107 ? 0.706 -5.741 9.642 1.00 96.50 107 SER A C 1
ATOM 840 O O . SER A 1 107 ? 1.910 -5.502 9.624 1.00 96.50 107 SER A O 1
ATOM 842 N N . LEU A 1 108 ? -0.160 -5.037 10.361 1.00 94.19 108 LEU A N 1
ATOM 843 C CA . LEU A 1 108 ? 0.160 -3.862 11.157 1.00 94.19 108 LEU A CA 1
ATOM 844 C C . LEU A 1 108 ? 0.165 -4.214 12.646 1.00 94.19 108 LEU A C 1
ATOM 846 O O . LEU A 1 108 ? -0.764 -4.843 13.155 1.00 94.19 108 LEU A O 1
ATOM 850 N N . ILE A 1 109 ? 1.202 -3.763 13.348 1.00 91.19 109 ILE A N 1
ATOM 851 C CA . ILE A 1 109 ? 1.276 -3.824 14.816 1.00 91.19 109 ILE A CA 1
ATOM 852 C C . ILE A 1 109 ? 0.562 -2.604 15.411 1.00 91.19 109 ILE A C 1
ATOM 854 O O . ILE A 1 109 ? -0.245 -2.734 16.328 1.00 91.19 109 ILE A O 1
ATOM 858 N N . GLU A 1 110 ? 0.833 -1.430 14.842 1.00 90.75 110 GLU A N 1
ATOM 859 C CA . GLU A 1 110 ? 0.236 -0.142 15.194 1.00 90.75 110 GLU A CA 1
ATOM 860 C C . GLU A 1 110 ? -0.577 0.362 13.990 1.00 90.75 110 GLU A C 1
ATOM 862 O O . GLU A 1 110 ? -0.146 0.238 12.840 1.00 90.75 110 GLU A O 1
ATOM 867 N N . LEU A 1 111 ? -1.779 0.881 14.246 1.00 90.06 111 LEU A N 1
ATOM 868 C CA . LEU A 1 111 ? -2.644 1.438 13.207 1.00 90.06 111 LEU A CA 1
ATOM 869 C C . LEU A 1 111 ? -2.340 2.923 13.023 1.00 90.06 111 LEU A C 1
ATOM 871 O O . LEU A 1 111 ? -2.262 3.654 14.005 1.00 90.06 111 LEU A O 1
ATOM 875 N N . SER A 1 112 ? -2.253 3.350 11.768 1.00 90.62 112 SER A N 1
ATOM 876 C CA . SER A 1 112 ? -2.104 4.746 11.357 1.00 90.62 112 SER A CA 1
ATOM 877 C C . SER A 1 112 ? -3.131 5.058 10.271 1.00 90.62 112 SER A C 1
ATOM 879 O O . SER A 1 112 ? -3.710 4.151 9.661 1.00 90.62 112 SER A O 1
ATOM 881 N N . GLU A 1 113 ? -3.420 6.336 10.051 1.00 89.12 113 GLU A N 1
ATOM 882 C CA . GLU A 1 113 ? -4.356 6.757 9.006 1.00 89.12 113 GLU A CA 1
ATOM 883 C C . GLU A 1 113 ? -3.683 6.920 7.642 1.00 89.12 113 GLU A C 1
ATOM 885 O O . GLU A 1 113 ? -4.362 6.858 6.610 1.00 89.12 113 GLU A O 1
ATOM 890 N N . SER A 1 114 ? -2.359 7.117 7.630 1.00 92.50 114 SER A N 1
ATOM 891 C CA . SER A 1 114 ? -1.629 7.505 6.427 1.00 92.50 114 SER A CA 1
ATOM 892 C C . SER A 1 114 ? -0.295 6.780 6.263 1.00 92.50 114 SER A C 1
ATOM 894 O O . SER A 1 114 ? 0.500 6.664 7.193 1.00 92.50 114 SER A O 1
ATOM 896 N N . TYR A 1 115 ? -0.022 6.351 5.031 1.00 95.56 115 TYR A N 1
ATOM 897 C CA . TYR A 1 115 ? 1.178 5.605 4.668 1.00 95.56 115 TYR A CA 1
ATOM 898 C C . TYR A 1 115 ? 1.811 6.168 3.398 1.00 95.56 115 TYR A C 1
ATOM 900 O O . TYR A 1 115 ? 1.138 6.672 2.497 1.00 95.56 115 TYR A O 1
ATOM 908 N N . VAL A 1 116 ? 3.127 6.042 3.308 1.00 95.44 116 VAL A N 1
ATOM 909 C CA . VAL A 1 116 ? 3.903 6.292 2.097 1.00 95.44 116 VAL A CA 1
ATOM 910 C C . VAL A 1 116 ? 4.353 4.954 1.537 1.00 95.44 116 VAL A C 1
ATOM 912 O O . VAL A 1 116 ? 4.879 4.124 2.272 1.00 95.44 116 VAL A O 1
ATOM 915 N N . VAL A 1 117 ? 4.169 4.762 0.237 1.00 95.19 117 VAL A N 1
ATOM 916 C CA . VAL A 1 117 ? 4.657 3.602 -0.510 1.00 95.19 117 VAL A CA 1
ATOM 917 C C . VAL A 1 117 ? 5.715 4.095 -1.482 1.00 95.19 117 VAL A C 1
ATOM 919 O O . VAL A 1 117 ? 5.447 5.002 -2.260 1.00 95.19 117 VAL A O 1
ATOM 922 N N . GLU A 1 118 ? 6.906 3.518 -1.461 1.00 93.56 118 GLU A N 1
ATOM 923 C CA . GLU A 1 118 ? 7.979 3.805 -2.412 1.00 93.56 118 GLU A CA 1
ATOM 924 C C . GLU A 1 118 ? 8.295 2.545 -3.211 1.00 93.56 118 GLU A C 1
ATOM 926 O O 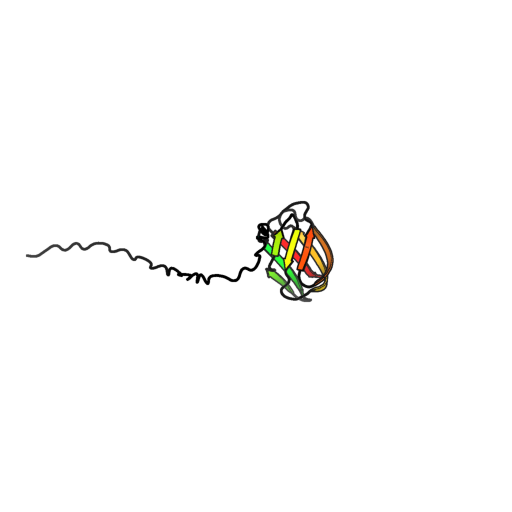. GLU A 1 118 ? 8.515 1.479 -2.639 1.00 93.56 118 GLU A O 1
ATOM 931 N N . ILE A 1 119 ? 8.295 2.684 -4.534 1.00 90.56 119 ILE A N 1
ATOM 932 C CA . ILE A 1 119 ? 8.745 1.657 -5.473 1.00 90.56 119 ILE A CA 1
ATOM 933 C C . ILE A 1 119 ? 10.147 2.064 -5.941 1.00 90.56 119 ILE A C 1
ATOM 935 O O . ILE A 1 119 ? 10.324 3.192 -6.422 1.00 90.56 119 ILE A O 1
ATOM 939 N N . VAL A 1 120 ? 11.124 1.173 -5.753 1.00 84.81 120 VAL A N 1
ATOM 940 C CA . VAL A 1 120 ? 12.562 1.401 -5.993 1.00 84.81 120 VAL A CA 1
ATOM 941 C C . VAL A 1 120 ? 13.046 0.666 -7.233 1.00 84.81 120 VAL A C 1
ATOM 943 O O . VAL A 1 120 ? 12.730 -0.538 -7.363 1.00 84.81 120 VAL A O 1
#

Secondary structure (DSSP, 8-state):
-------------------------------------PPPPEE-EEEEEEE-SS-EEEEEE-EEEETTEEEEEEEEEEEEEEEEEEETTT--EEEEEEEEEEEEEEE-SS--SEEEEEE-

Radius of gyration: 25.8 Å; Cα contacts (8 Å, |Δi|>4): 194; chains: 1; bounding box: 65×82×29 Å

pLDDT: mean 77.77, std 19.87, range [36.66, 97.56]

Nearest PDB structures (foldseek):
  3d33-assembly1_A  TM=6.333E-01  e=5.711E-02  Phocaeicola vulgatus ATCC 8482
  3d33-assembly2_B  TM=5.811E-01  e=8.412E-02  Phocaeicola vulgatus ATCC 8482
  3sd2-assembly1_A-2  TM=5.305E-01  e=1.463E-01  Bacteroides thetaiotaomicron

Mean predicted aligned error: 15.29 Å

Solvent-accessible surface area (backbone atoms only — not comparable to full-atom values): 7739 Å² total; per-residue (Å²): 140,82,82,88,85,91,81,80,93,77,82,88,78,81,82,75,84,78,83,80,80,83,81,84,86,79,85,83,76,93,65,85,72,74,79,67,78,72,73,80,67,43,79,33,51,32,40,34,37,46,67,50,103,86,49,79,47,81,42,81,41,58,33,31,37,49,94,56,22,44,38,43,40,47,98,59,64,42,80,72,36,41,37,38,30,28,35,62,88,78,64,44,76,68,44,73,47,75,42,70,48,43,68,50,79,41,77,48,93,71,91,76,64,38,36,37,36,37,51,99

Foldseek 3Di:
DDDDDDDDDDDPDDDDDDPDDDDDDDDDDPDPPPPPVPADKAWAFEWEFEDDVPDTDTDTFTWTDDPQKIKTFAPDWDDQWWKWKAAPVVRDTQDTGTDTTGIDITHHPDDGRYMYMYTD